Protein AF-A0A7V8ACY9-F1 (afdb_monomer_lite)

Radius of gyration: 24.41 Å; chains: 1; bounding box: 49×50×62 Å

Secondary structure (DSSP, 8-state):
---STTSHHHHHHHHHTTS-TTTTS-------S----------------HHHHHHHHHHHHHTT--HHHHHHHHHHHHHHHHHHHHH-----HHHHHHHHHHHHSPPPPPHHHHHHHHSPPTT--

pLDDT: mean 72.73, std 22.45, range [33.69, 97.31]

Structure (mmCIF, N/CA/C/O backbone):
data_AF-A0A7V8ACY9-F1
#
_entry.id   AF-A0A7V8ACY9-F1
#
loop_
_atom_site.group_PDB
_atom_site.id
_atom_site.type_symbol
_atom_site.label_atom_id
_atom_site.label_alt_id
_atom_site.label_comp_id
_atom_site.label_asym_id
_atom_site.label_entity_id
_atom_site.label_seq_id
_atom_site.pdbx_PDB_ins_code
_atom_site.Cartn_x
_atom_site.Cartn_y
_atom_site.Cartn_z
_atom_site.occupancy
_atom_site.B_iso_or_equiv
_atom_site.auth_seq_id
_atom_site.auth_comp_id
_atom_site.auth_asym_id
_atom_site.auth_atom_id
_atom_site.pdbx_PDB_model_num
ATOM 1 N N . MET A 1 1 ? -26.117 -23.335 38.892 1.00 35.97 1 MET A N 1
ATOM 2 C CA . MET A 1 1 ? -26.183 -22.839 37.502 1.00 35.97 1 MET A CA 1
ATOM 3 C C . MET A 1 1 ? -25.892 -21.330 37.502 1.00 35.97 1 MET A C 1
ATOM 5 O O . MET A 1 1 ? -26.713 -20.549 37.057 1.00 35.97 1 MET A O 1
ATOM 9 N N . ALA A 1 2 ? -24.907 -20.810 38.237 1.00 35.59 2 ALA A N 1
ATOM 10 C CA . ALA A 1 2 ? -23.458 -20.955 38.057 1.00 35.59 2 ALA A CA 1
ATOM 11 C C . ALA A 1 2 ? -22.991 -20.551 36.640 1.00 35.59 2 ALA A C 1
ATOM 13 O O . ALA A 1 2 ? -23.095 -21.342 35.712 1.00 35.59 2 ALA A O 1
ATOM 14 N N . GLU A 1 3 ? -22.486 -19.311 36.549 1.00 35.75 3 GLU A N 1
ATOM 15 C CA . GLU A 1 3 ? -21.129 -19.057 36.034 1.00 35.75 3 GLU A CA 1
ATOM 16 C C . GLU A 1 3 ? -20.913 -19.088 34.510 1.00 35.75 3 GLU A C 1
ATOM 18 O O . GLU A 1 3 ? -20.187 -19.928 34.005 1.00 35.75 3 GLU A O 1
ATOM 23 N N . ILE A 1 4 ? -21.501 -18.133 33.768 1.00 39.12 4 ILE A N 1
ATOM 24 C CA . ILE A 1 4 ? -21.046 -17.782 32.394 1.00 39.12 4 ILE A CA 1
ATOM 25 C C . ILE A 1 4 ? -21.040 -16.252 32.132 1.00 39.12 4 ILE A C 1
ATOM 27 O O . ILE A 1 4 ? -20.430 -15.774 31.183 1.00 39.12 4 ILE A O 1
ATOM 31 N N . ALA A 1 5 ? -21.635 -15.425 33.002 1.00 37.03 5 ALA A N 1
ATOM 32 C CA . ALA A 1 5 ? -21.625 -13.962 32.827 1.00 37.03 5 ALA A CA 1
ATOM 33 C C . ALA A 1 5 ? -20.294 -13.286 33.231 1.00 37.03 5 ALA A C 1
ATOM 35 O O . ALA A 1 5 ? -20.113 -12.096 32.988 1.00 37.03 5 ALA A O 1
ATOM 36 N N . GLY A 1 6 ? -19.376 -14.035 33.853 1.00 34.56 6 GLY A N 1
ATOM 37 C CA . GLY A 1 6 ? -18.103 -13.518 34.362 1.00 34.56 6 GLY A CA 1
ATOM 38 C C . GLY A 1 6 ? -16.958 -13.486 33.348 1.00 34.56 6 GLY A C 1
ATOM 39 O O . GLY A 1 6 ? -15.971 -12.816 33.619 1.00 34.56 6 GLY A O 1
ATOM 40 N N . ASP A 1 7 ? -17.087 -14.162 32.200 1.00 41.59 7 ASP A N 1
ATOM 41 C CA . ASP A 1 7 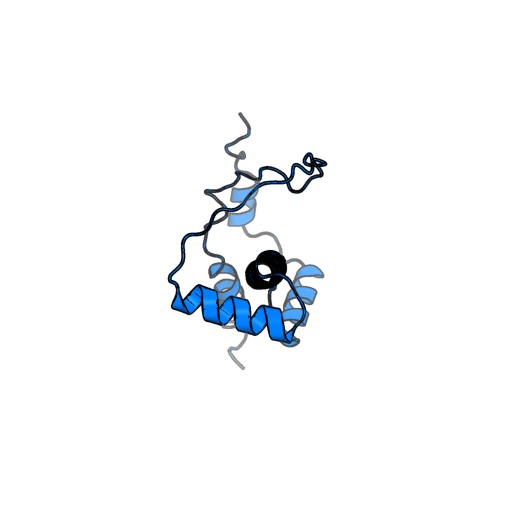? -15.940 -14.432 31.311 1.00 41.59 7 ASP A CA 1
ATOM 42 C C . ASP A 1 7 ? -16.010 -13.717 29.942 1.00 41.59 7 ASP A C 1
ATOM 44 O O . ASP A 1 7 ? -15.025 -13.586 29.220 1.00 41.59 7 ASP A O 1
ATOM 48 N N . LEU A 1 8 ? -17.177 -13.173 29.577 1.00 42.62 8 LEU A N 1
ATOM 49 C CA . LEU A 1 8 ? -17.378 -12.490 28.285 1.00 42.62 8 LEU A CA 1
ATOM 50 C C . LEU A 1 8 ? -17.153 -10.971 28.357 1.00 42.62 8 LEU A C 1
ATOM 52 O O . LEU A 1 8 ? -16.914 -10.328 27.337 1.00 42.62 8 LEU A O 1
ATOM 56 N N . SER A 1 9 ? -17.164 -10.410 29.571 1.00 39.44 9 SER A N 1
ATOM 57 C CA . SER A 1 9 ? -16.709 -9.042 29.856 1.00 39.44 9 SER A CA 1
ATOM 58 C C . SER A 1 9 ? -15.222 -8.875 29.518 1.00 39.44 9 SER A C 1
ATOM 60 O O . SER A 1 9 ? -14.812 -7.827 29.029 1.00 39.44 9 SER A O 1
ATOM 62 N N . CYS A 1 10 ? -14.414 -9.911 29.755 1.00 37.38 10 CYS A N 1
ATOM 63 C CA . CYS A 1 10 ? -12.965 -9.896 29.553 1.00 37.38 10 CYS A CA 1
ATOM 64 C C . CYS A 1 10 ? -12.604 -9.913 28.063 1.00 37.38 10 CYS A C 1
ATOM 66 O O . CYS A 1 10 ? -11.728 -9.171 27.646 1.00 37.38 10 CYS A O 1
ATOM 68 N N . GLN A 1 11 ? -13.316 -10.689 27.240 1.00 37.16 11 GLN A N 1
ATOM 69 C CA . GLN A 1 11 ? -12.946 -10.889 25.830 1.00 37.16 11 GLN A CA 1
ATOM 70 C C . GLN A 1 11 ? -13.259 -9.683 24.929 1.00 37.16 11 GLN A C 1
ATOM 72 O O . GLN A 1 11 ? -12.562 -9.442 23.944 1.00 37.16 11 GLN A O 1
ATOM 77 N N . ILE A 1 12 ? -14.290 -8.899 25.266 1.00 43.06 12 ILE A N 1
ATOM 78 C CA . ILE A 1 12 ? -14.607 -7.647 24.556 1.00 43.06 12 ILE A CA 1
ATOM 79 C C . ILE A 1 12 ? -13.616 -6.545 24.959 1.00 43.06 12 ILE A C 1
ATOM 81 O O . ILE A 1 12 ? -13.201 -5.754 24.114 1.00 43.06 12 ILE A O 1
ATOM 85 N N . VAL A 1 13 ? -13.189 -6.530 26.226 1.00 42.00 13 VAL A N 1
ATOM 86 C CA . VAL A 1 13 ? -12.169 -5.598 26.725 1.00 42.00 13 VAL A CA 1
ATOM 87 C C . VAL A 1 13 ? -10.786 -5.956 26.169 1.00 42.00 13 VAL A C 1
ATOM 89 O O . VAL A 1 13 ? -10.109 -5.066 25.680 1.00 42.00 13 VAL A O 1
ATOM 92 N N . GLU A 1 14 ? -10.413 -7.234 26.070 1.00 35.31 14 GLU A N 1
ATOM 93 C CA . GLU A 1 14 ? -9.141 -7.667 25.463 1.00 35.31 14 GLU A CA 1
ATOM 94 C C . GLU A 1 14 ? -9.046 -7.370 23.955 1.00 35.31 14 GLU A C 1
ATOM 96 O O . GLU A 1 14 ? -7.958 -7.110 23.439 1.00 35.31 14 GLU A O 1
ATOM 101 N N . ALA A 1 15 ? -10.173 -7.347 23.233 1.00 38.03 15 ALA A N 1
ATOM 102 C CA . ALA A 1 15 ? -10.196 -6.965 21.818 1.00 38.03 15 ALA A CA 1
ATOM 103 C C . ALA A 1 15 ? -10.081 -5.443 21.603 1.00 38.03 15 ALA A C 1
ATOM 105 O O . ALA A 1 15 ? -9.568 -5.008 20.571 1.00 38.03 15 ALA A O 1
ATOM 106 N N . ILE A 1 16 ? -10.531 -4.641 22.573 1.00 41.59 16 ILE A N 1
ATOM 107 C CA . ILE A 1 16 ? -10.404 -3.175 22.565 1.00 41.59 16 ILE A CA 1
ATOM 108 C C . ILE A 1 16 ? -9.055 -2.741 23.169 1.00 41.59 16 ILE A C 1
ATOM 110 O O . ILE A 1 16 ? -8.485 -1.751 22.724 1.00 41.59 16 ILE A O 1
ATOM 114 N N . ASP A 1 17 ? -8.480 -3.516 24.088 1.00 41.50 17 ASP A N 1
ATOM 115 C CA . ASP A 1 17 ? -7.167 -3.272 24.703 1.00 41.50 17 ASP A CA 1
ATOM 116 C C . ASP A 1 17 ? -5.990 -3.663 23.791 1.00 41.50 17 ASP A C 1
ATOM 118 O O . ASP A 1 17 ? -4.845 -3.302 24.062 1.00 41.50 17 ASP A O 1
ATOM 122 N N . ASN A 1 18 ? -6.266 -4.323 22.660 1.00 39.88 18 ASN A N 1
ATOM 123 C CA . ASN A 1 18 ? -5.327 -4.447 21.544 1.00 39.88 18 ASN A CA 1
ATOM 124 C C . ASN A 1 18 ? -5.570 -3.396 20.443 1.00 39.88 18 ASN A C 1
ATOM 126 O O . ASN A 1 18 ? -5.135 -3.573 19.305 1.00 39.88 18 ASN A O 1
ATOM 130 N N . PHE A 1 19 ? -6.235 -2.278 20.765 1.00 42.84 19 PHE A N 1
ATOM 131 C CA . PHE A 1 19 ? -5.895 -1.012 20.125 1.00 42.84 19 PHE A CA 1
ATOM 132 C C . PHE A 1 19 ? -4.588 -0.552 20.762 1.00 42.84 19 PHE A C 1
ATOM 134 O O . PHE A 1 19 ? -4.612 -0.034 21.883 1.00 42.84 19 PHE A O 1
ATOM 141 N N . PRO A 1 20 ? -3.429 -0.717 20.098 1.00 39.34 20 PRO A N 1
ATOM 142 C CA . PRO A 1 20 ? -2.237 -0.088 20.609 1.00 39.34 20 PRO A CA 1
ATOM 143 C C . PRO A 1 20 ? -2.550 1.404 20.724 1.00 39.34 20 PRO A C 1
ATOM 145 O O . PRO A 1 20 ? -3.064 2.034 19.793 1.00 39.34 20 PRO A O 1
ATOM 148 N N . SER A 1 21 ? -2.270 1.945 21.905 1.00 40.88 21 SER A N 1
ATOM 149 C CA . SER A 1 21 ? -2.387 3.343 22.304 1.00 40.88 21 SER A CA 1
ATOM 150 C C . SER A 1 21 ? -1.443 4.256 21.502 1.00 40.88 21 SER A C 1
ATOM 152 O O . SER A 1 21 ? -0.689 5.046 22.065 1.00 40.88 21 SER A O 1
ATOM 154 N N . ILE A 1 22 ? -1.437 4.134 20.176 1.00 39.69 22 ILE A N 1
ATOM 155 C CA . ILE A 1 22 ? -0.655 4.946 19.242 1.00 39.69 22 ILE A CA 1
ATOM 156 C C . ILE A 1 22 ? -1.523 6.099 18.703 1.00 39.69 22 ILE A C 1
ATOM 158 O O . ILE A 1 22 ? -1.003 7.067 18.151 1.00 39.69 22 ILE A O 1
ATOM 162 N N . LEU A 1 23 ? -2.833 6.112 18.982 1.00 38.03 23 LEU A N 1
ATOM 163 C CA . LEU A 1 23 ? -3.725 7.235 18.656 1.00 38.03 23 LEU A CA 1
ATOM 164 C C . LEU A 1 23 ? -3.589 8.445 19.600 1.00 38.03 23 LEU A C 1
ATOM 166 O O . LEU A 1 23 ? -4.545 9.191 19.792 1.00 38.03 23 LEU A O 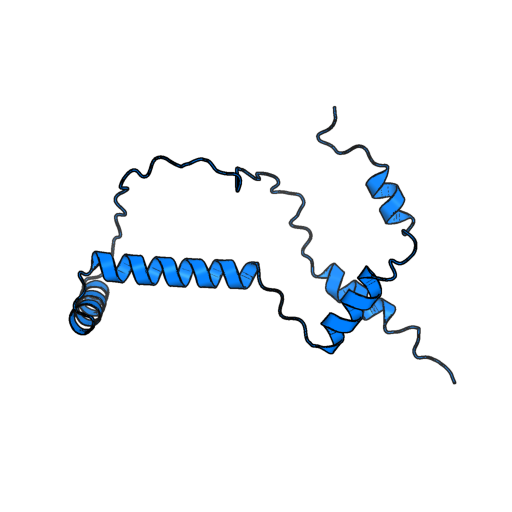1
ATOM 170 N N . TYR A 1 24 ? -2.402 8.679 20.170 1.00 45.12 24 TYR A N 1
ATOM 171 C CA . TYR A 1 24 ? -2.136 9.915 20.908 1.00 45.12 24 TYR A CA 1
ATOM 172 C C . TYR A 1 24 ? -0.824 10.637 20.565 1.00 45.12 24 TYR A C 1
ATOM 174 O O . TYR A 1 24 ? -0.612 11.752 21.031 1.00 45.12 24 TYR A O 1
ATOM 182 N N . THR A 1 25 ? 0.043 10.109 19.696 1.00 37.03 25 THR A N 1
ATOM 183 C CA . THR A 1 25 ? 1.294 10.828 19.347 1.00 37.03 25 THR A CA 1
ATOM 184 C C . THR A 1 25 ? 1.392 11.244 17.885 1.00 37.03 25 THR A C 1
ATOM 186 O O . THR A 1 25 ? 2.428 11.745 17.458 1.00 37.03 25 THR A O 1
ATOM 189 N N . GLN A 1 26 ? 0.309 11.141 17.108 1.00 39.78 26 GLN A N 1
ATOM 190 C CA . GLN A 1 26 ? 0.355 11.605 15.721 1.00 39.78 26 GLN A CA 1
ATOM 191 C C . GLN A 1 26 ? -0.970 12.147 15.190 1.00 39.78 26 GLN A C 1
ATOM 193 O O . GLN A 1 26 ? -1.384 11.849 14.075 1.00 39.78 26 GLN A O 1
ATOM 198 N N . TYR A 1 27 ? -1.587 13.066 15.935 1.00 42.22 27 TYR A N 1
ATOM 199 C CA . TYR A 1 27 ? -2.507 14.047 15.346 1.00 42.22 27 TYR A CA 1
ATOM 200 C C . TYR A 1 27 ? -1.715 15.097 14.534 1.00 42.22 27 TYR A C 1
ATOM 202 O O . TYR A 1 27 ? -1.745 16.296 14.780 1.00 42.22 27 TYR A O 1
ATOM 210 N N . GLN A 1 28 ? -0.970 14.624 13.535 1.00 38.72 28 GLN A N 1
ATOM 211 C CA . GLN A 1 28 ? -0.583 15.388 12.352 1.00 38.72 28 GLN A CA 1
ATOM 212 C C . GLN A 1 28 ? -1.487 14.895 11.218 1.00 38.72 28 GLN A C 1
ATOM 214 O O . GLN A 1 28 ? -1.035 14.348 10.217 1.00 38.72 28 GLN A O 1
ATOM 219 N N . HIS A 1 29 ? -2.800 15.067 11.402 1.00 38.47 29 HIS A N 1
ATOM 220 C CA . HIS A 1 29 ? -3.811 14.870 10.366 1.00 38.47 29 HIS A CA 1
ATOM 221 C C . HIS A 1 29 ? -3.667 15.986 9.318 1.00 38.47 29 HIS A C 1
ATOM 223 O O . HIS A 1 29 ? -4.478 16.906 9.212 1.00 38.47 29 HIS A O 1
ATOM 229 N N . ARG A 1 30 ? -2.594 15.944 8.522 1.00 43.72 30 ARG A N 1
ATOM 230 C CA . ARG A 1 30 ? -2.449 16.817 7.360 1.00 43.72 30 ARG A CA 1
ATOM 231 C C . ARG A 1 30 ? -3.219 16.203 6.186 1.00 43.72 30 ARG A C 1
ATOM 233 O O . ARG A 1 30 ? -2.643 15.562 5.323 1.00 43.72 30 AR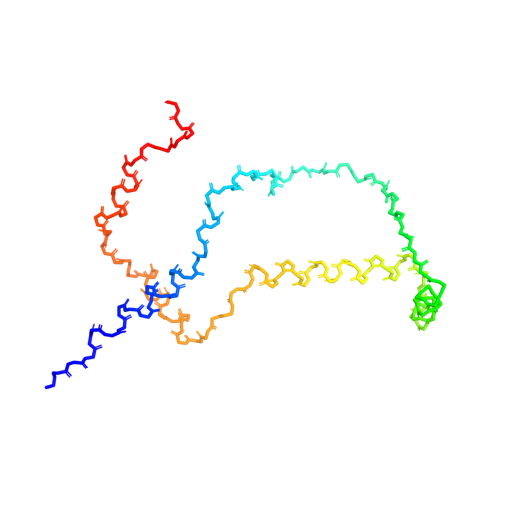G A O 1
ATOM 240 N N . ARG A 1 31 ? -4.523 16.512 6.172 1.00 42.12 31 ARG A N 1
ATOM 241 C CA . ARG A 1 31 ? -5.435 16.620 5.012 1.00 42.12 31 ARG A CA 1
ATOM 242 C C . ARG A 1 31 ? -5.770 15.334 4.227 1.00 42.12 31 ARG A C 1
ATOM 244 O O . ARG A 1 31 ? -5.114 15.023 3.244 1.00 42.12 31 ARG A O 1
ATOM 251 N N . ILE A 1 32 ? -6.935 14.744 4.522 1.00 41.28 32 ILE A N 1
ATOM 252 C CA . ILE A 1 32 ? -7.775 14.012 3.538 1.00 41.28 32 ILE A CA 1
ATOM 253 C C . ILE A 1 32 ? -9.061 14.823 3.269 1.00 41.28 32 ILE A C 1
ATOM 255 O O . ILE A 1 32 ? -10.169 14.312 3.228 1.00 41.28 32 ILE A O 1
ATOM 259 N N . MET A 1 33 ? -8.919 16.141 3.123 1.00 33.69 33 MET A N 1
ATOM 260 C CA . MET A 1 33 ? -9.971 17.003 2.578 1.00 33.69 33 MET A CA 1
ATOM 261 C C . MET A 1 33 ? -9.330 17.848 1.478 1.00 33.69 33 MET A C 1
ATOM 263 O O . MET A 1 33 ? -8.640 18.841 1.731 1.00 33.69 33 MET A O 1
ATOM 267 N N . THR A 1 34 ? -9.456 17.320 0.262 1.00 45.22 34 THR A N 1
ATOM 268 C CA . THR A 1 34 ? -9.524 18.030 -1.020 1.00 45.22 34 THR A CA 1
ATOM 269 C C . THR A 1 34 ? -8.631 19.267 -1.122 1.00 45.22 34 THR A C 1
ATOM 271 O O . THR A 1 34 ? -9.084 20.405 -1.186 1.00 45.22 34 THR A O 1
ATOM 274 N N . ALA A 1 35 ? -7.318 19.054 -1.167 1.00 45.75 35 ALA A N 1
ATOM 275 C CA . ALA A 1 35 ? -6.520 19.884 -2.051 1.00 45.75 35 ALA A CA 1
ATOM 276 C C . ALA A 1 35 ? -6.585 19.188 -3.408 1.00 45.75 35 ALA A C 1
ATOM 278 O O . ALA A 1 35 ? -6.178 18.032 -3.507 1.00 45.75 35 ALA A O 1
ATOM 279 N N . VAL A 1 36 ? -7.086 19.866 -4.441 1.00 53.09 36 VAL A N 1
ATOM 280 C CA . VAL A 1 36 ? -6.680 19.540 -5.811 1.00 53.09 36 VAL A CA 1
ATOM 281 C C . VAL A 1 36 ? -5.181 19.815 -5.832 1.00 53.09 36 VAL A C 1
ATOM 283 O O . VAL A 1 36 ? -4.731 20.940 -6.042 1.00 53.09 36 VAL A O 1
ATOM 286 N N . ALA A 1 37 ? -4.409 18.813 -5.415 1.00 55.88 37 ALA A N 1
ATOM 287 C CA . ALA A 1 37 ? -2.971 18.854 -5.464 1.00 55.88 37 ALA A CA 1
ATOM 288 C C . ALA A 1 37 ? -2.647 19.020 -6.940 1.00 55.88 37 ALA A C 1
ATOM 290 O O . ALA A 1 37 ? -3.080 18.218 -7.763 1.00 55.88 37 ALA A O 1
ATOM 291 N N . LYS A 1 38 ? -1.968 20.118 -7.268 1.00 54.44 38 LYS A N 1
ATOM 292 C CA . LYS A 1 38 ? -1.440 20.375 -8.600 1.00 54.44 38 LYS A CA 1
ATOM 293 C C . LYS A 1 38 ? -0.811 19.072 -9.100 1.00 54.44 38 LYS A C 1
ATOM 295 O O . LYS A 1 38 ? 0.171 18.626 -8.509 1.00 54.44 38 LYS A O 1
ATOM 300 N N . THR A 1 39 ? -1.406 18.453 -10.119 1.00 61.94 39 THR A N 1
ATOM 301 C CA . THR A 1 39 ? -0.892 17.237 -10.756 1.00 61.94 39 THR A CA 1
ATOM 302 C C . THR A 1 39 ? 0.362 17.633 -11.517 1.00 61.94 39 THR A C 1
ATOM 304 O O . THR A 1 39 ? 0.327 17.941 -12.702 1.00 61.94 39 THR A O 1
ATOM 307 N N . GLN A 1 40 ? 1.459 17.806 -10.788 1.00 75.12 40 GLN A N 1
ATOM 308 C CA . GLN A 1 40 ? 2.765 17.970 -11.392 1.00 75.12 40 GLN A CA 1
ATOM 309 C C . GLN A 1 40 ? 3.309 16.576 -11.631 1.00 75.12 40 GLN A C 1
ATOM 311 O O . GLN A 1 40 ? 3.308 15.755 -10.713 1.00 75.12 40 GLN A O 1
ATOM 316 N N . ASP A 1 41 ? 3.782 16.328 -12.845 1.00 78.88 41 ASP A N 1
ATOM 317 C CA . ASP A 1 41 ? 4.540 15.122 -13.129 1.00 78.88 41 ASP A CA 1
ATOM 318 C C . ASP A 1 41 ? 5.810 15.144 -12.273 1.00 78.88 41 ASP A C 1
ATOM 320 O O . ASP A 1 41 ? 6.626 16.069 -12.351 1.00 78.88 41 ASP A O 1
ATOM 324 N N . LEU A 1 42 ? 5.943 14.147 -11.400 1.00 84.50 42 LEU A N 1
ATOM 325 C CA . LEU A 1 42 ? 7.097 13.971 -10.529 1.00 84.50 42 LEU A CA 1
ATOM 326 C C . LEU A 1 42 ? 7.893 12.761 -11.007 1.00 84.50 42 LEU A C 1
ATOM 328 O O . LEU A 1 42 ? 7.358 11.664 -11.157 1.00 84.50 42 LEU A O 1
ATOM 332 N N . THR A 1 43 ? 9.193 12.950 -11.211 1.00 88.00 43 THR A N 1
ATOM 333 C CA . THR A 1 43 ? 10.089 11.859 -11.599 1.00 88.00 43 THR A CA 1
ATOM 334 C C . THR A 1 43 ? 10.525 11.069 -10.370 1.00 88.00 43 THR A C 1
ATOM 336 O O . THR A 1 43 ? 11.115 11.628 -9.444 1.00 88.00 43 THR A O 1
ATOM 339 N N . ILE A 1 44 ? 10.304 9.753 -10.387 1.00 88.38 44 ILE A N 1
ATOM 340 C CA . ILE A 1 44 ? 10.796 8.829 -9.359 1.00 88.38 44 ILE A CA 1
ATOM 341 C C . ILE A 1 44 ? 12.060 8.136 -9.878 1.00 88.38 44 ILE A C 1
ATOM 343 O O . ILE A 1 44 ? 12.015 7.380 -10.847 1.00 88.38 44 ILE A O 1
ATOM 347 N N . ASN A 1 45 ? 13.196 8.385 -9.223 1.00 92.12 45 ASN A N 1
ATOM 348 C CA . ASN A 1 45 ? 14.477 7.764 -9.564 1.00 92.12 45 ASN A CA 1
ATOM 349 C C . ASN A 1 45 ? 14.764 6.585 -8.626 1.00 92.12 45 ASN A C 1
ATOM 351 O O . ASN A 1 45 ? 14.902 6.776 -7.419 1.00 92.12 45 ASN A O 1
ATOM 355 N N . ILE A 1 46 ? 14.910 5.379 -9.181 1.00 89.56 46 ILE A N 1
ATOM 356 C CA . ILE A 1 46 ? 15.180 4.149 -8.421 1.00 89.56 46 ILE A CA 1
ATOM 357 C C . ILE A 1 46 ? 16.501 3.542 -8.895 1.00 89.56 46 ILE A C 1
ATOM 359 O O . ILE A 1 46 ? 16.737 3.393 -10.094 1.00 89.56 46 ILE A O 1
ATOM 363 N N . ARG A 1 47 ? 17.371 3.172 -7.947 1.00 94.31 47 ARG A N 1
ATOM 364 C CA . ARG A 1 47 ? 18.584 2.391 -8.225 1.00 94.31 47 ARG A CA 1
ATOM 365 C C . ARG A 1 47 ? 18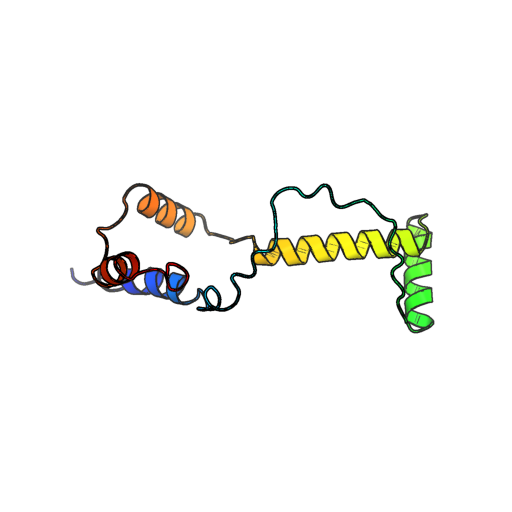.279 0.909 -8.060 1.00 94.31 47 ARG A C 1
ATOM 367 O O . ARG A 1 47 ? 17.672 0.515 -7.071 1.00 94.31 47 ARG A O 1
ATOM 374 N N . THR A 1 48 ? 18.732 0.090 -9.002 1.00 93.75 48 THR A N 1
ATOM 375 C CA . THR A 1 48 ? 18.528 -1.360 -8.960 1.00 93.75 48 THR A CA 1
ATOM 376 C C . THR A 1 48 ? 19.707 -2.104 -9.580 1.00 93.75 48 THR A C 1
ATOM 378 O O . THR A 1 48 ? 20.543 -1.510 -10.264 1.00 93.75 48 THR A O 1
ATOM 381 N N . LYS A 1 49 ? 19.790 -3.409 -9.317 1.00 97.31 49 LYS A N 1
ATOM 382 C CA . LYS A 1 49 ? 20.769 -4.306 -9.940 1.00 97.31 49 LYS A CA 1
ATOM 383 C C . LYS A 1 49 ? 20.318 -4.660 -11.359 1.00 97.31 49 LYS A C 1
ATOM 385 O O . LYS A 1 49 ? 19.120 -4.687 -11.634 1.00 97.31 49 LYS A O 1
ATOM 390 N N . THR A 1 50 ? 21.267 -4.994 -12.231 1.00 96.12 50 THR A N 1
ATOM 391 C CA . THR A 1 50 ? 20.996 -5.390 -13.626 1.00 96.12 50 THR A CA 1
ATOM 392 C C . THR A 1 50 ? 20.011 -6.553 -13.710 1.00 96.12 50 THR A C 1
ATOM 394 O O . THR A 1 50 ? 18.975 -6.416 -14.340 1.00 96.12 50 THR A O 1
ATOM 397 N N . TYR A 1 51 ? 20.242 -7.620 -12.942 1.00 97.19 51 TYR A N 1
ATOM 398 C CA . TYR A 1 51 ? 19.347 -8.781 -12.899 1.00 97.19 51 TYR A CA 1
ATOM 399 C C . TYR A 1 51 ? 17.884 -8.428 -12.573 1.00 97.19 51 TYR A C 1
ATOM 401 O O . TYR A 1 51 ? 16.957 -8.940 -13.193 1.00 97.19 51 TYR A O 1
ATOM 409 N N . VAL A 1 52 ? 17.661 -7.533 -11.605 1.00 96.62 52 VAL A N 1
ATOM 410 C CA . VAL A 1 52 ? 16.303 -7.119 -11.217 1.00 96.62 52 VAL A CA 1
ATOM 411 C C . VAL A 1 52 ? 15.654 -6.319 -12.342 1.00 96.62 52 VAL A C 1
ATOM 413 O O . VAL A 1 52 ? 14.477 -6.506 -12.629 1.00 96.62 52 VAL A O 1
ATOM 416 N N . ARG A 1 53 ? 16.421 -5.448 -13.004 1.00 95.56 53 ARG A N 1
ATOM 417 C CA . ARG A 1 53 ? 15.945 -4.726 -14.183 1.00 95.56 53 ARG A CA 1
ATOM 418 C C . ARG A 1 53 ? 15.548 -5.688 -15.303 1.00 95.56 53 ARG A C 1
ATOM 420 O O . ARG A 1 53 ? 14.464 -5.519 -15.843 1.00 95.56 53 ARG A O 1
ATOM 427 N N . ASP A 1 54 ? 16.380 -6.676 -15.617 1.00 97.00 54 ASP A N 1
ATOM 428 C CA . ASP A 1 54 ? 16.130 -7.618 -16.716 1.00 97.00 54 ASP A CA 1
ATOM 429 C C . ASP A 1 54 ? 14.873 -8.465 -16.456 1.00 97.00 54 ASP A C 1
ATOM 431 O O . ASP A 1 54 ? 14.071 -8.707 -17.361 1.00 97.00 54 ASP A O 1
ATOM 435 N N . LEU A 1 55 ? 14.652 -8.855 -15.196 1.00 97.06 55 LEU A N 1
ATOM 436 C CA . LEU A 1 55 ? 13.435 -9.539 -14.762 1.00 97.06 55 LEU A CA 1
ATOM 437 C C . LEU A 1 55 ? 12.185 -8.668 -14.966 1.00 97.06 55 LEU A C 1
ATOM 439 O O . LEU A 1 55 ? 11.181 -9.143 -15.496 1.00 97.06 55 LEU A O 1
ATOM 443 N N . ILE A 1 56 ? 12.249 -7.391 -14.574 1.00 96.00 56 ILE A N 1
ATOM 444 C CA . ILE A 1 56 ? 11.141 -6.440 -14.744 1.00 96.00 56 ILE A CA 1
ATOM 445 C C . ILE A 1 56 ? 10.886 -6.172 -16.231 1.00 96.00 56 ILE A C 1
ATOM 447 O O . ILE A 1 56 ? 9.735 -6.188 -16.657 1.00 96.00 56 ILE A O 1
ATOM 451 N N . ASP A 1 57 ? 11.939 -5.952 -17.022 1.00 96.00 57 ASP A N 1
ATOM 452 C CA . ASP A 1 57 ? 11.837 -5.719 -18.466 1.00 96.00 57 ASP A CA 1
ATOM 453 C C . ASP A 1 57 ? 11.177 -6.932 -19.158 1.00 96.00 57 ASP A C 1
ATOM 455 O O . ASP A 1 57 ? 10.300 -6.759 -20.003 1.00 96.00 57 ASP A O 1
ATOM 459 N N . SER A 1 58 ? 11.508 -8.158 -18.733 1.00 97.06 58 SER A N 1
ATOM 460 C CA . SER A 1 58 ? 10.878 -9.392 -19.231 1.00 97.06 58 SER A CA 1
ATOM 461 C C . SER A 1 58 ? 9.390 -9.482 -18.868 1.00 97.06 58 SER A C 1
ATOM 463 O O . SER A 1 58 ? 8.563 -9.797 -19.723 1.00 97.06 58 SER A O 1
ATOM 465 N N . ALA A 1 59 ? 9.025 -9.173 -17.619 1.00 96.81 59 ALA A N 1
ATOM 466 C CA . ALA A 1 59 ? 7.629 -9.171 -17.175 1.00 96.81 59 ALA A CA 1
ATOM 467 C C . ALA A 1 59 ? 6.793 -8.102 -17.902 1.00 96.81 59 ALA A C 1
ATOM 469 O O . ALA A 1 59 ? 5.674 -8.372 -18.340 1.00 96.81 59 ALA A O 1
ATOM 470 N N . ALA A 1 60 ? 7.357 -6.906 -18.085 1.00 97.19 60 ALA A N 1
ATOM 471 C CA . ALA A 1 60 ? 6.721 -5.819 -18.818 1.00 97.19 60 ALA A CA 1
ATOM 472 C C . ALA A 1 60 ? 6.515 -6.181 -20.299 1.00 97.19 60 ALA A C 1
ATOM 474 O O . ALA A 1 60 ? 5.436 -5.936 -20.840 1.00 97.19 60 ALA A O 1
ATOM 475 N N . ALA A 1 61 ? 7.501 -6.834 -20.928 1.00 96.81 61 ALA A N 1
ATOM 476 C CA . ALA A 1 61 ? 7.414 -7.288 -22.314 1.00 96.81 61 ALA A CA 1
ATOM 477 C C . ALA A 1 61 ? 6.286 -8.309 -22.533 1.00 96.81 61 ALA A C 1
ATOM 479 O O . ALA A 1 61 ? 5.549 -8.192 -23.509 1.00 96.81 61 ALA A O 1
ATOM 480 N N . ILE A 1 62 ? 6.098 -9.261 -21.609 1.00 96.94 62 ILE A N 1
ATOM 481 C CA . ILE A 1 62 ? 4.995 -10.241 -21.669 1.00 96.94 62 ILE A CA 1
ATOM 482 C C . ILE A 1 62 ? 3.627 -9.542 -21.644 1.00 96.94 62 ILE A C 1
ATOM 484 O O . ILE A 1 62 ? 2.696 -9.975 -22.317 1.00 96.94 62 ILE A O 1
ATOM 488 N N . LEU A 1 63 ? 3.510 -8.447 -20.890 1.00 94.19 63 LEU A N 1
ATOM 489 C CA . LEU A 1 63 ? 2.279 -7.662 -20.775 1.00 94.19 63 LEU A CA 1
ATOM 490 C C . LEU A 1 63 ? 2.140 -6.573 -21.851 1.00 94.19 63 LEU A C 1
ATOM 492 O O . LEU A 1 63 ? 1.131 -5.871 -21.865 1.00 94.19 63 LEU A O 1
ATOM 496 N N . GLY A 1 64 ? 3.134 -6.410 -22.732 1.00 94.88 64 GLY A N 1
ATOM 497 C CA . GLY A 1 64 ? 3.151 -5.370 -23.763 1.00 94.88 64 GLY A CA 1
ATOM 498 C C . GLY A 1 64 ? 3.275 -3.943 -23.216 1.00 94.88 64 GLY A C 1
ATOM 499 O O . GLY A 1 64 ? 2.853 -3.003 -23.887 1.00 94.88 64 GLY A O 1
ATOM 500 N N . LYS A 1 65 ? 3.824 -3.768 -22.007 1.00 93.75 65 LYS A N 1
ATOM 501 C CA . LYS A 1 65 ? 3.951 -2.468 -21.327 1.00 93.75 65 LYS A CA 1
ATOM 502 C C . LYS A 1 65 ? 5.388 -1.971 -21.309 1.00 93.75 65 LYS A C 1
ATOM 504 O O . LYS A 1 65 ? 6.339 -2.748 -21.392 1.00 93.75 65 LYS A O 1
ATOM 509 N N . ASN A 1 66 ? 5.563 -0.661 -21.140 1.00 93.50 66 ASN A N 1
ATOM 510 C CA . ASN A 1 66 ? 6.885 -0.102 -20.862 1.00 93.50 66 ASN A CA 1
ATOM 511 C C . ASN A 1 66 ? 7.301 -0.414 -19.410 1.00 93.50 66 ASN A C 1
ATOM 513 O O . ASN A 1 66 ? 6.458 -0.475 -18.515 1.00 93.50 66 ASN A O 1
ATOM 517 N N . ARG A 1 67 ? 8.609 -0.534 -19.145 1.00 94.38 67 ARG A N 1
ATOM 518 C CA . ARG A 1 67 ? 9.162 -0.810 -17.808 1.00 94.38 67 ARG A CA 1
ATOM 519 C C . ARG A 1 67 ? 8.594 0.133 -16.744 1.00 94.38 67 ARG A C 1
ATOM 521 O O . ARG A 1 67 ? 8.172 -0.320 -15.686 1.00 94.38 67 ARG A O 1
ATOM 528 N N . SER A 1 68 ? 8.604 1.442 -17.003 1.00 93.06 68 SER A N 1
ATOM 529 C CA . SER A 1 68 ? 8.148 2.445 -16.029 1.00 93.06 68 SER A CA 1
ATOM 530 C C . SER A 1 68 ? 6.653 2.346 -15.738 1.00 93.06 68 SER A C 1
ATOM 532 O O . SER A 1 68 ? 6.253 2.506 -14.592 1.00 93.06 68 SER A O 1
ATOM 534 N N . GLU A 1 69 ? 5.845 2.050 -16.756 1.00 93.00 69 GLU A N 1
ATOM 535 C CA . GLU A 1 69 ? 4.399 1.865 -16.615 1.00 93.00 69 GLU A CA 1
ATOM 536 C C . GLU A 1 69 ? 4.098 0.621 -15.776 1.00 93.00 69 GLU A C 1
ATOM 538 O O . GLU A 1 69 ? 3.381 0.709 -14.784 1.00 93.00 69 GLU A O 1
ATOM 543 N N . PHE A 1 70 ? 4.750 -0.503 -16.090 1.00 95.62 70 PHE A N 1
ATOM 544 C CA . PHE A 1 70 ? 4.642 -1.727 -15.301 1.00 95.62 70 PHE A CA 1
ATOM 545 C C . PHE A 1 70 ? 5.050 -1.509 -13.834 1.00 95.62 70 PHE A C 1
ATOM 547 O O . PHE A 1 70 ? 4.323 -1.900 -12.924 1.00 95.62 70 PHE A O 1
ATOM 554 N N . MET A 1 71 ? 6.185 -0.844 -13.586 1.00 94.56 71 MET A N 1
ATOM 555 C CA . MET A 1 71 ? 6.640 -0.557 -12.220 1.00 94.56 71 MET A CA 1
ATOM 556 C C . MET A 1 71 ? 5.657 0.334 -11.455 1.00 94.56 71 MET A C 1
ATOM 558 O O . MET A 1 71 ? 5.404 0.073 -10.281 1.00 94.56 71 MET A O 1
ATOM 562 N N . LEU A 1 72 ? 5.110 1.373 -12.095 1.00 94.00 72 LEU A N 1
ATOM 563 C CA . LEU A 1 72 ? 4.149 2.273 -11.456 1.00 94.00 72 LEU A CA 1
ATOM 564 C C . LEU A 1 72 ? 2.848 1.553 -11.112 1.00 94.00 72 LEU A C 1
ATOM 566 O O . LEU A 1 72 ? 2.364 1.689 -9.994 1.00 94.00 72 LEU A O 1
ATOM 570 N N . GLU A 1 73 ? 2.303 0.762 -12.032 1.00 93.75 73 GLU A N 1
ATOM 571 C CA . GLU A 1 73 ? 1.069 0.019 -11.783 1.00 93.75 73 GLU A CA 1
ATOM 572 C C . GLU A 1 73 ? 1.208 -0.981 -10.635 1.00 93.75 73 GLU A C 1
ATOM 574 O O . GLU A 1 73 ? 0.340 -1.040 -9.762 1.00 93.75 73 GLU A O 1
ATOM 579 N N . VAL A 1 74 ? 2.303 -1.749 -10.614 1.00 95.44 74 VAL A N 1
ATOM 580 C CA . VAL A 1 74 ? 2.575 -2.706 -9.534 1.00 95.44 74 VAL A CA 1
ATOM 581 C C . VAL A 1 74 ? 2.760 -1.968 -8.210 1.00 95.44 74 VAL A C 1
ATOM 583 O O . VAL A 1 74 ? 2.148 -2.345 -7.218 1.00 95.44 74 VAL A O 1
ATOM 586 N N . ALA A 1 75 ? 3.536 -0.880 -8.190 1.00 94.88 75 ALA A N 1
ATOM 587 C CA . ALA A 1 75 ? 3.749 -0.097 -6.976 1.00 94.88 75 ALA A CA 1
ATOM 588 C C . ALA A 1 75 ? 2.448 0.512 -6.430 1.00 94.88 75 ALA A C 1
ATOM 590 O O . ALA A 1 75 ? 2.241 0.520 -5.220 1.00 94.88 75 ALA A O 1
ATOM 591 N N . VAL A 1 76 ? 1.565 1.006 -7.305 1.00 94.44 76 VAL A N 1
ATOM 592 C CA . VAL A 1 76 ? 0.259 1.548 -6.905 1.00 94.44 76 VAL A CA 1
ATOM 593 C C . VAL A 1 76 ? -0.630 0.454 -6.326 1.00 94.44 76 VAL A C 1
ATOM 595 O O . VAL A 1 76 ? -1.226 0.677 -5.276 1.00 94.44 76 VAL A O 1
ATOM 598 N N . ARG A 1 77 ? -0.696 -0.717 -6.970 1.00 94.56 77 ARG A N 1
ATOM 599 C CA . ARG A 1 77 ? -1.486 -1.851 -6.476 1.00 94.56 77 ARG A CA 1
ATOM 600 C C . ARG A 1 77 ? -1.027 -2.284 -5.087 1.00 94.56 77 ARG A C 1
ATOM 602 O O . ARG A 1 77 ? -1.826 -2.298 -4.163 1.00 94.56 77 ARG A O 1
ATOM 609 N N . GLU A 1 78 ? 0.268 -2.532 -4.924 1.00 94.94 78 GLU A N 1
ATOM 610 C CA . GLU A 1 78 ? 0.828 -2.947 -3.635 1.00 94.94 78 GLU A CA 1
ATOM 611 C C . GLU A 1 78 ? 0.635 -1.871 -2.558 1.00 94.94 78 GLU A C 1
ATOM 613 O O . GLU A 1 78 ? 0.297 -2.174 -1.416 1.00 94.94 78 GLU A O 1
ATOM 618 N N . ALA A 1 79 ? 0.786 -0.588 -2.905 1.00 93.69 79 ALA A N 1
ATOM 619 C CA . ALA A 1 79 ? 0.511 0.496 -1.968 1.00 93.69 79 ALA A CA 1
ATOM 620 C C . ALA A 1 79 ? -0.964 0.523 -1.534 1.00 93.69 79 ALA A C 1
ATOM 622 O O . ALA A 1 79 ? -1.248 0.753 -0.360 1.00 93.69 79 ALA A O 1
ATOM 623 N N . GLN A 1 80 ? -1.900 0.288 -2.457 1.00 91.12 80 GLN A N 1
ATOM 624 C CA . GLN A 1 80 ? -3.327 0.201 -2.147 1.00 91.12 80 GLN A CA 1
ATOM 625 C C . GLN A 1 80 ? -3.623 -0.986 -1.232 1.00 91.12 80 GLN A C 1
ATOM 627 O O . GLN A 1 80 ? -4.290 -0.800 -0.218 1.00 91.12 80 GLN A O 1
ATOM 632 N N . ASP A 1 81 ? -3.074 -2.159 -1.533 1.00 88.81 81 ASP A N 1
ATOM 633 C CA . ASP A 1 81 ? -3.284 -3.370 -0.740 1.00 88.81 81 ASP A CA 1
ATOM 634 C C . ASP A 1 81 ? -2.745 -3.206 0.690 1.00 88.81 81 ASP A C 1
ATOM 636 O O . ASP A 1 81 ? -3.436 -3.522 1.659 1.00 88.81 81 ASP A O 1
ATOM 640 N N . VAL A 1 82 ? -1.564 -2.598 0.851 1.00 87.94 82 VAL A N 1
ATOM 641 C CA . VAL A 1 82 ? -0.987 -2.289 2.173 1.00 87.94 82 VAL A CA 1
ATOM 642 C C . VAL A 1 82 ? -1.843 -1.289 2.955 1.00 87.94 82 VAL A C 1
ATOM 644 O O . VAL A 1 82 ? -1.995 -1.416 4.172 1.00 87.94 82 VAL A O 1
ATOM 647 N N . LEU A 1 83 ? -2.400 -0.276 2.288 1.00 84.50 83 LEU A N 1
ATOM 648 C CA . LEU A 1 83 ? -3.289 0.687 2.940 1.00 84.50 83 LEU A CA 1
ATOM 649 C C . LEU A 1 83 ? -4.622 0.044 3.340 1.00 84.50 83 LEU A C 1
ATOM 651 O O . LEU A 1 83 ? -5.150 0.353 4.410 1.00 84.50 83 LEU A O 1
ATOM 655 N N . LEU A 1 84 ? -5.147 -0.859 2.511 1.00 85.31 84 LEU A N 1
ATOM 656 C CA . LEU A 1 84 ? -6.377 -1.593 2.790 1.00 85.31 84 LEU A CA 1
ATOM 657 C C . LEU A 1 84 ? -6.203 -2.573 3.951 1.00 85.31 84 LEU A C 1
ATOM 659 O O . LEU A 1 84 ? -7.083 -2.617 4.801 1.00 85.31 84 LEU A O 1
ATOM 663 N N . ASP A 1 85 ? -5.066 -3.261 4.066 1.00 79.44 85 ASP A N 1
ATOM 664 C CA . ASP A 1 85 ? -4.757 -4.128 5.218 1.00 79.44 85 ASP A CA 1
ATOM 665 C C . ASP A 1 85 ? -4.840 -3.375 6.558 1.00 79.44 85 ASP A C 1
ATOM 667 O O . ASP A 1 85 ? -5.299 -3.908 7.565 1.00 79.44 85 ASP A O 1
ATOM 671 N N . LYS A 1 86 ? -4.457 -2.091 6.578 1.00 75.38 86 LYS A N 1
ATOM 672 C CA . LYS A 1 86 ? -4.554 -1.251 7.785 1.00 75.38 86 LYS A CA 1
ATOM 673 C C . LYS A 1 86 ? -5.945 -0.692 8.052 1.00 75.38 86 LYS A C 1
ATOM 675 O O . LYS A 1 86 ? -6.246 -0.376 9.200 1.00 75.38 86 LYS A O 1
ATOM 680 N N . ALA A 1 87 ? -6.760 -0.521 7.017 1.00 71.56 87 ALA A N 1
ATOM 681 C CA . ALA A 1 87 ? -8.101 0.044 7.139 1.00 71.56 87 ALA A CA 1
ATOM 682 C C . ALA A 1 87 ? -9.190 -1.028 7.304 1.00 71.56 87 ALA A C 1
ATOM 684 O O . ALA A 1 87 ? -10.280 -0.725 7.791 1.00 71.56 87 ALA A O 1
ATOM 685 N N . PHE A 1 88 ? -8.919 -2.265 6.885 1.00 69.69 88 PHE A N 1
ATOM 686 C CA . PHE A 1 88 ? -9.893 -3.342 6.863 1.00 69.69 88 PHE A CA 1
ATOM 687 C C . PHE A 1 88 ? -9.845 -4.166 8.151 1.00 69.69 88 PHE A C 1
ATOM 689 O O . PHE A 1 88 ? -8.893 -4.892 8.426 1.00 69.69 88 PHE A O 1
ATOM 696 N N . PHE A 1 89 ? -10.924 -4.094 8.926 1.00 69.31 89 PHE A N 1
ATOM 697 C CA . PHE A 1 89 ? -11.137 -4.959 10.079 1.00 69.31 89 PHE A CA 1
ATOM 698 C C . PHE A 1 89 ? -12.014 -6.135 9.651 1.00 69.31 89 PHE A C 1
ATOM 700 O O . PHE A 1 89 ? -13.219 -5.982 9.456 1.00 69.31 89 PHE A O 1
ATOM 707 N N . ALA A 1 90 ? -11.419 -7.318 9.499 1.00 69.12 90 ALA A N 1
ATOM 708 C CA . ALA A 1 90 ? -12.182 -8.535 9.250 1.00 69.12 90 ALA A CA 1
ATOM 709 C C . ALA A 1 90 ? -12.916 -8.955 10.537 1.00 69.12 90 ALA A C 1
ATOM 711 O O . ALA A 1 90 ? -12.288 -9.338 11.527 1.00 69.12 90 ALA A O 1
ATOM 712 N N . LEU A 1 91 ? -14.248 -8.884 10.537 1.00 76.94 91 LEU A N 1
ATOM 713 C CA . LEU A 1 91 ? -15.090 -9.368 11.632 1.00 76.94 91 LEU A CA 1
ATOM 714 C C . LEU A 1 91 ? -15.777 -10.666 11.206 1.00 76.94 91 LEU A C 1
ATOM 716 O O . LEU A 1 91 ? -16.305 -10.753 10.103 1.00 76.94 91 LEU A O 1
ATOM 720 N N . SER A 1 92 ? -15.802 -11.666 12.090 1.00 79.50 92 SER A N 1
ATOM 721 C CA . SER A 1 92 ? -16.685 -12.824 11.922 1.00 79.50 92 SER A CA 1
ATOM 722 C C . SER A 1 92 ? -18.143 -12.403 12.107 1.00 79.50 92 SER A C 1
ATOM 724 O O . SER A 1 92 ? -18.410 -11.472 12.866 1.00 79.50 92 SER A O 1
ATOM 726 N N . ASP A 1 93 ? -19.090 -13.130 11.511 1.00 81.38 93 ASP A N 1
ATOM 727 C CA . ASP A 1 93 ? -20.532 -12.842 11.636 1.00 81.38 93 ASP A CA 1
ATOM 728 C C . ASP A 1 93 ? -20.980 -12.706 13.100 1.00 81.38 93 ASP A C 1
ATOM 730 O O . ASP A 1 93 ? -21.774 -11.836 13.455 1.00 81.38 93 ASP A O 1
ATOM 734 N N . THR A 1 94 ? -20.399 -13.523 13.981 1.00 82.50 94 THR A N 1
ATOM 735 C CA . THR A 1 94 ? -20.632 -13.472 15.429 1.00 82.50 94 THR A CA 1
ATOM 736 C C . THR A 1 94 ? -20.153 -12.167 16.066 1.00 82.50 94 THR A C 1
ATOM 738 O O . THR A 1 94 ? -20.888 -11.566 16.846 1.00 82.50 94 THR A O 1
ATOM 741 N N . LYS A 1 95 ? -18.944 -11.700 15.729 1.00 82.00 95 LYS A N 1
ATOM 742 C CA . LYS A 1 95 ? -18.384 -10.437 16.237 1.00 82.00 95 LYS A CA 1
ATOM 743 C C . LYS A 1 95 ? -19.096 -9.234 15.633 1.00 82.00 95 LYS A C 1
ATOM 745 O O . LYS A 1 95 ? -19.320 -8.253 16.331 1.00 82.00 95 LYS A O 1
ATOM 750 N N . PHE A 1 96 ? -19.489 -9.326 14.364 1.00 82.75 96 PHE A N 1
ATOM 751 C CA . PHE A 1 96 ? -20.297 -8.311 13.706 1.00 82.75 96 PHE A CA 1
ATOM 752 C C . PHE A 1 96 ? -21.631 -8.128 14.438 1.00 82.75 96 PHE A C 1
ATOM 754 O O . PHE A 1 96 ? -21.916 -7.025 14.888 1.00 82.75 96 PHE A O 1
ATOM 761 N N . ALA A 1 97 ? -22.378 -9.212 14.681 1.00 86.19 97 ALA A N 1
ATOM 762 C CA . ALA A 1 97 ? -23.645 -9.157 15.412 1.00 86.19 97 ALA A CA 1
ATOM 763 C C . ALA A 1 97 ? -23.495 -8.604 16.842 1.00 86.19 97 ALA A C 1
ATOM 765 O O . ALA A 1 97 ? -24.333 -7.824 17.292 1.00 86.19 97 ALA A O 1
ATOM 766 N N . GLN A 1 98 ? -22.420 -8.969 17.550 1.00 85.19 98 GLN A N 1
ATOM 767 C CA . GLN A 1 98 ? -22.125 -8.430 18.884 1.00 85.19 98 GLN A CA 1
ATOM 768 C C . GLN A 1 98 ? -21.870 -6.922 18.853 1.00 85.19 98 GLN A C 1
ATOM 770 O O . GLN A 1 98 ? -22.407 -6.192 19.684 1.00 85.19 98 GLN A O 1
ATOM 775 N N . ILE A 1 99 ? -21.079 -6.442 17.892 1.00 83.94 99 ILE A N 1
ATOM 776 C CA . ILE A 1 99 ? -20.808 -5.010 17.750 1.00 83.94 99 ILE A CA 1
ATOM 777 C C . ILE A 1 99 ? -22.072 -4.263 17.337 1.00 83.94 99 ILE A C 1
ATOM 779 O O . ILE A 1 99 ? -22.364 -3.232 17.929 1.00 83.94 99 ILE A O 1
ATOM 783 N N . THR A 1 100 ? -22.861 -4.789 16.398 1.00 87.31 100 THR A N 1
ATOM 784 C CA . THR A 1 100 ? -24.153 -4.197 16.023 1.00 87.31 100 THR A CA 1
ATOM 785 C C . THR A 1 100 ? -25.075 -4.075 17.234 1.00 87.31 100 THR A C 1
ATOM 787 O O . THR A 1 100 ? -25.597 -2.997 17.493 1.00 87.31 100 THR A O 1
ATOM 790 N N . PHE A 1 101 ? -25.190 -5.128 18.048 1.00 88.69 101 PHE A N 1
ATOM 791 C CA . PHE A 1 101 ? -25.990 -5.086 19.271 1.00 88.69 101 PHE A CA 1
ATOM 792 C C . PHE A 1 101 ? -25.516 -4.004 20.257 1.00 88.69 101 PHE A C 1
ATOM 794 O O . PHE A 1 101 ? -26.347 -3.305 20.837 1.00 88.69 101 PHE A O 1
ATOM 801 N N . LEU A 1 102 ? -24.197 -3.844 20.433 1.00 87.12 102 LEU A N 1
ATOM 802 C CA . LEU A 1 102 ? -23.603 -2.813 21.295 1.00 87.12 102 LEU A CA 1
ATOM 803 C C . LEU A 1 102 ? -23.759 -1.392 20.734 1.00 87.12 102 LEU A C 1
ATOM 805 O O . LEU A 1 102 ? -23.822 -0.442 21.511 1.00 87.12 102 LEU A O 1
ATOM 809 N N . LEU A 1 103 ? -23.812 -1.236 19.409 1.00 86.44 103 LEU A N 1
ATOM 810 C CA . LEU A 1 103 ? -24.088 0.047 18.759 1.00 86.44 103 LEU A CA 1
ATOM 811 C C . LEU A 1 103 ? -25.556 0.453 18.931 1.00 86.44 103 LEU A C 1
ATOM 813 O O . LEU A 1 103 ? -25.831 1.619 19.208 1.00 86.44 103 LEU A O 1
ATOM 817 N N . ASP A 1 104 ? -26.476 -0.505 18.818 1.00 89.00 104 ASP A N 1
ATOM 818 C CA . ASP A 1 104 ? -27.911 -0.270 19.000 1.00 89.00 104 ASP A CA 1
ATOM 819 C C . ASP A 1 104 ? -28.287 -0.071 20.478 1.00 89.00 104 ASP A C 1
ATOM 821 O O . ASP A 1 104 ? -29.207 0.682 20.797 1.00 89.00 104 ASP A O 1
ATOM 825 N N . ASN A 1 105 ? -27.566 -0.728 21.395 1.00 86.38 105 ASN A N 1
ATOM 8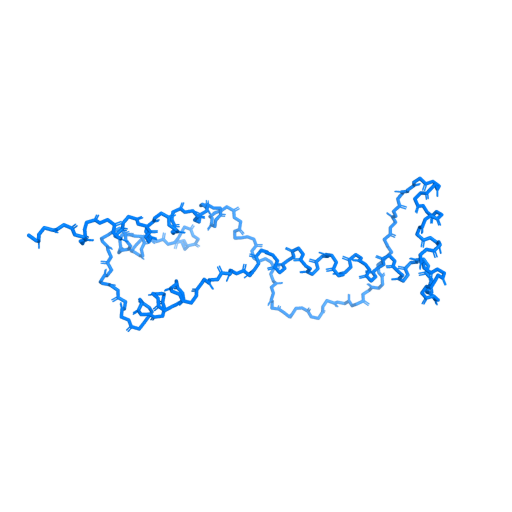26 C CA . ASN A 1 105 ? -27.789 -0.661 22.840 1.00 86.38 105 ASN A CA 1
ATOM 827 C C . ASN A 1 105 ? -26.497 -0.245 23.555 1.00 86.38 105 ASN A C 1
ATOM 829 O O . ASN A 1 105 ? -25.830 -1.087 24.171 1.00 86.38 105 ASN A O 1
ATOM 833 N N . PRO A 1 106 ? -26.123 1.046 23.486 1.00 79.88 106 PRO A N 1
ATOM 834 C CA . PRO A 1 106 ? -24.890 1.512 24.092 1.00 79.88 106 PRO A CA 1
ATOM 835 C C . PRO A 1 106 ? -24.940 1.310 25.615 1.00 79.88 106 PRO A C 1
ATOM 837 O O . PRO A 1 106 ? -25.907 1.725 26.265 1.00 79.88 106 PRO A O 1
ATOM 840 N N . PRO A 1 107 ? -23.908 0.694 26.217 1.00 81.31 107 PRO A N 1
ATOM 841 C CA . PRO A 1 107 ? -23.844 0.543 27.661 1.00 81.31 107 PRO A CA 1
ATOM 842 C C . PRO A 1 107 ? -23.718 1.915 28.342 1.00 81.31 107 PRO A C 1
ATOM 844 O O . PRO A 1 107 ? -23.190 2.863 27.750 1.00 81.31 107 PRO A O 1
ATOM 847 N N . PRO A 1 108 ? -24.166 2.042 29.605 1.00 81.50 108 PRO A N 1
ATOM 848 C CA . PRO A 1 108 ? -24.029 3.287 30.342 1.00 81.50 108 PRO A CA 1
ATOM 849 C C . PRO A 1 108 ? -22.548 3.693 30.443 1.00 81.50 108 PRO A C 1
ATOM 851 O O . PRO A 1 108 ? -21.680 2.836 30.650 1.00 81.50 108 PRO A O 1
ATOM 854 N N . PRO A 1 109 ? -22.237 4.993 30.301 1.00 81.25 109 PRO A N 1
ATOM 855 C CA . PRO A 1 109 ? -20.864 5.470 30.269 1.00 81.25 109 PRO A CA 1
ATOM 856 C C . PRO A 1 109 ? -20.145 5.140 31.578 1.00 81.25 109 PRO A C 1
ATOM 858 O O . PRO A 1 109 ? -20.646 5.398 32.674 1.00 81.25 109 PRO A O 1
ATOM 861 N N . ASN A 1 110 ? -18.945 4.571 31.465 1.00 86.25 110 ASN A N 1
ATOM 862 C CA . ASN A 1 110 ? -18.149 4.224 32.635 1.00 86.25 110 ASN A CA 1
ATOM 863 C C . ASN A 1 110 ? -17.540 5.489 33.285 1.00 86.25 110 ASN A C 1
ATOM 865 O O . ASN A 1 110 ? -17.327 6.516 32.635 1.00 86.25 110 ASN A O 1
ATOM 869 N N . ALA A 1 111 ? -17.233 5.426 34.585 1.00 83.12 111 ALA A N 1
ATOM 870 C CA . ALA A 1 111 ? -16.703 6.579 35.325 1.00 83.12 111 ALA A CA 1
ATOM 871 C C . ALA A 1 111 ? -15.376 7.115 34.743 1.00 83.12 111 ALA A C 1
ATOM 873 O O . ALA A 1 111 ? -15.120 8.317 34.787 1.00 83.12 111 ALA A O 1
ATOM 874 N N . LYS A 1 112 ? -14.549 6.239 34.152 1.00 82.19 112 LYS A N 1
ATOM 875 C CA . LYS A 1 112 ? -13.289 6.619 33.490 1.00 82.19 112 LYS A CA 1
ATOM 876 C C . LYS A 1 112 ? -13.534 7.404 32.195 1.00 82.19 112 LYS A C 1
ATOM 878 O O . LYS A 1 112 ? -12.826 8.368 31.937 1.00 82.19 112 LYS A O 1
ATOM 883 N N . LEU A 1 113 ? -14.545 7.035 31.414 1.00 82.19 113 LEU A N 1
ATOM 884 C CA . LEU A 1 113 ? -14.961 7.683 30.173 1.00 82.19 113 LEU A CA 1
ATOM 885 C C . LEU A 1 113 ? -15.512 9.071 30.473 1.00 82.19 113 LEU A C 1
ATOM 887 O O . LEU A 1 113 ? -15.121 10.030 29.820 1.00 82.19 113 LEU A O 1
ATOM 891 N N . LEU A 1 114 ? -16.345 9.197 31.509 1.00 85.75 114 LEU A N 1
ATOM 892 C CA . LEU A 1 114 ? -16.824 10.501 31.970 1.00 85.75 114 LEU A CA 1
ATOM 893 C C . LEU A 1 114 ? -15.665 11.398 32.423 1.00 85.75 114 LEU A C 1
ATOM 895 O O . LEU A 1 114 ? -15.618 12.564 32.044 1.00 85.75 114 LEU A O 1
ATOM 899 N N . ALA A 1 115 ? -14.694 10.856 33.164 1.00 84.62 115 ALA A N 1
ATOM 900 C CA . ALA A 1 115 ? -13.501 11.601 33.567 1.00 84.62 115 ALA A CA 1
ATOM 901 C C . ALA A 1 115 ? -12.615 12.013 32.373 1.00 84.62 115 ALA A C 1
ATOM 903 O O . ALA A 1 115 ? -12.043 13.102 32.389 1.00 84.62 115 ALA A O 1
ATOM 904 N N . LEU A 1 116 ? -12.509 11.174 31.333 1.00 82.94 116 LEU A N 1
ATOM 905 C CA . LEU A 1 116 ? -11.792 11.498 30.095 1.00 82.94 116 LEU A CA 1
ATOM 906 C C . LEU A 1 116 ? -12.500 12.592 29.291 1.00 82.94 116 LEU A C 1
ATOM 908 O O . LEU A 1 116 ? -11.842 13.533 28.862 1.00 82.94 116 LEU A O 1
ATOM 912 N N . LEU A 1 117 ? -13.820 12.494 29.118 1.00 83.25 117 LEU A N 1
ATOM 913 C CA . LEU A 1 117 ? -14.618 13.484 28.387 1.00 83.25 117 LEU A CA 1
ATOM 914 C C . LEU A 1 117 ? -14.705 14.829 29.125 1.00 83.25 117 LEU A C 1
ATOM 916 O O . LEU A 1 117 ? -14.786 15.871 28.485 1.00 83.25 117 LEU A O 1
ATOM 920 N N . ALA A 1 118 ? -14.669 14.820 30.461 1.00 84.75 118 ALA A N 1
ATOM 921 C CA . ALA A 1 118 ? -14.651 16.034 31.277 1.00 84.75 118 ALA A CA 1
ATOM 922 C C . ALA A 1 118 ? -13.273 16.717 31.319 1.00 84.75 118 ALA A C 1
ATOM 924 O O . ALA A 1 118 ? -13.163 17.879 31.719 1.00 84.75 118 ALA A O 1
ATOM 925 N N . LYS A 1 119 ? -12.201 16.009 30.941 1.00 84.75 119 LYS A N 1
ATOM 926 C CA . LYS A 1 119 ? -10.856 16.575 30.906 1.00 84.75 119 LYS A CA 1
ATOM 927 C C . LYS A 1 119 ? -10.733 17.489 29.693 1.00 84.75 119 LYS A C 1
ATOM 929 O O . LYS A 1 119 ? -10.930 17.057 28.562 1.00 84.75 119 LYS A O 1
ATOM 934 N N . LYS A 1 120 ? -10.337 18.741 29.937 1.00 77.25 120 LYS A N 1
ATOM 935 C CA . LYS A 1 120 ? -10.046 19.707 28.875 1.00 77.25 120 LYS A CA 1
ATOM 936 C C . LYS A 1 120 ? -9.072 19.098 27.874 1.00 77.25 120 LYS A C 1
ATOM 938 O O . LYS A 1 120 ? -8.022 18.572 28.268 1.00 77.25 120 LYS A O 1
ATOM 943 N N . ALA A 1 121 ? -9.424 19.172 26.596 1.00 77.25 121 ALA A N 1
ATOM 944 C CA . ALA A 1 121 ? -8.545 18.686 25.559 1.00 77.25 121 ALA A CA 1
ATOM 945 C C . ALA A 1 121 ? -7.241 19.505 25.599 1.00 77.25 121 ALA A C 1
ATOM 947 O O . ALA A 1 121 ? -7.287 20.730 25.680 1.00 77.25 121 ALA A O 1
ATOM 948 N N . PRO A 1 122 ? -6.060 18.879 25.553 1.00 75.00 122 PRO A N 1
ATOM 949 C CA . PRO A 1 122 ? -4.790 19.585 25.755 1.00 75.00 122 PRO A CA 1
ATOM 950 C C . PRO A 1 122 ? -4.404 20.561 24.632 1.00 75.00 122 PRO A C 1
ATOM 952 O O . PRO A 1 122 ? -3.371 21.218 24.727 1.00 75.00 122 PRO A O 1
ATOM 955 N N . TRP A 1 123 ? -5.218 20.676 23.583 1.00 78.19 123 TRP A N 1
ATOM 956 C CA . TRP A 1 123 ? -5.109 21.711 22.551 1.00 78.19 123 TRP A CA 1
ATOM 957 C C . TRP A 1 123 ? -6.098 22.873 22.736 1.00 78.19 123 TRP A C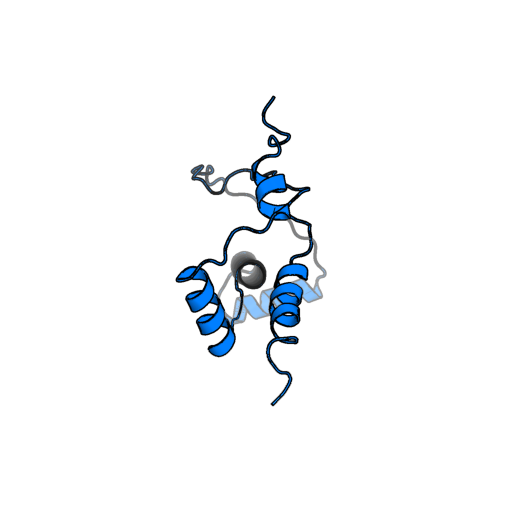 1
ATOM 959 O O . TRP A 1 123 ? -5.984 23.883 22.042 1.00 78.19 123 TRP A O 1
ATOM 969 N N . GLU A 1 124 ? -7.043 22.773 23.669 1.00 68.38 124 GLU A N 1
ATOM 970 C CA . GLU A 1 124 ? -7.886 23.891 24.081 1.00 68.38 124 GLU A CA 1
ATOM 971 C C . GLU A 1 124 ? -7.118 24.689 25.141 1.00 68.38 124 GLU A C 1
ATOM 973 O O . GLU A 1 124 ? -6.918 24.230 26.267 1.00 68.38 124 GLU A O 1
ATOM 978 N N . LYS A 1 125 ? -6.630 25.877 24.765 1.00 56.47 125 LYS A N 1
ATOM 979 C CA . LYS A 1 125 ? -6.031 26.827 25.714 1.00 56.47 125 LYS A CA 1
ATOM 980 C C . LYS A 1 125 ? -7.020 27.237 26.784 1.00 56.47 125 LYS A C 1
ATOM 982 O O . LYS A 1 125 ? -8.208 27.465 26.469 1.00 56.47 125 LYS A O 1
#

Sequence (125 aa):
MAEIAGDLSCQIVEAIDNFPSILYTQYQHRRIMTAVAKTQDLTINIRTKTYVRDLIDSAAAILGKNRSEFMLEVAVREAQDVLLDKAFFALSDTKFAQITFLLDNPPPPNAKLLALLAKKAPWEK

Foldseek 3Di:
DDDDVPPVVVVVVVVVVVPPPPVPPDPPPPDPDDDPPPPDDDDDDDDDDPVVQVVLCVVCVVVVHDSVVSVVVVVVVVVVVVVCVVVDDDDDPVRVVVVVVCVVPPDDDDPVNVVVVPDPDPPPD